Protein AF-A0A1W9J1B6-F1 (afdb_monomer_lite)

pLDDT: mean 80.22, std 18.3, range [39.56, 97.44]

Structure (mmCIF, N/CA/C/O backbone):
data_AF-A0A1W9J1B6-F1
#
_entry.id   AF-A0A1W9J1B6-F1
#
loop_
_atom_site.group_PDB
_atom_site.id
_atom_site.type_symbol
_atom_site.label_atom_id
_atom_site.label_alt_id
_atom_site.label_comp_id
_atom_site.label_asym_id
_atom_site.label_entity_id
_atom_site.label_seq_id
_atom_site.pdbx_PDB_ins_code
_atom_site.Cartn_x
_atom_site.Cartn_y
_atom_site.Cartn_z
_atom_site.occupancy
_atom_site.B_iso_or_equiv
_atom_site.auth_seq_id
_atom_site.auth_comp_id
_atom_site.auth_asym_id
_atom_site.auth_atom_id
_atom_site.pdbx_PDB_model_num
ATOM 1 N N . MET A 1 1 ? -15.858 -7.436 22.622 1.00 47.56 1 MET A N 1
ATOM 2 C CA . MET A 1 1 ? -16.053 -6.522 21.470 1.00 47.56 1 MET A CA 1
ATOM 3 C C . MET A 1 1 ? -14.818 -6.642 20.594 1.00 47.56 1 MET A C 1
ATOM 5 O O . MET A 1 1 ? -13.740 -6.304 21.059 1.00 47.56 1 MET A O 1
ATOM 9 N N . THR A 1 2 ? -14.942 -7.184 19.385 1.00 56.94 2 THR A N 1
ATOM 10 C CA . THR A 1 2 ? -13.836 -7.303 18.423 1.00 56.94 2 THR A CA 1
ATOM 11 C C . THR A 1 2 ? -13.496 -5.910 17.897 1.00 56.94 2 THR A C 1
ATOM 13 O O . THR A 1 2 ? -14.227 -5.354 17.081 1.00 56.94 2 THR A O 1
ATOM 16 N N . GLN A 1 3 ? -12.425 -5.305 18.410 1.00 61.75 3 GLN A N 1
ATOM 17 C CA . GLN A 1 3 ? -11.912 -4.046 17.877 1.00 61.75 3 GLN A CA 1
ATOM 18 C C . GLN A 1 3 ? -11.111 -4.364 16.610 1.00 61.75 3 GLN A C 1
ATOM 20 O O . GLN A 1 3 ? -10.130 -5.111 16.659 1.00 61.75 3 GLN A O 1
ATOM 25 N N . CYS A 1 4 ? -11.579 -3.856 15.472 1.00 74.12 4 CYS A N 1
ATOM 26 C CA . CYS A 1 4 ? -10.855 -3.912 14.209 1.00 74.12 4 CYS A CA 1
ATOM 27 C C . CYS A 1 4 ? -10.021 -2.641 14.081 1.00 74.12 4 CYS A C 1
ATOM 29 O O . CYS A 1 4 ? -10.573 -1.541 14.103 1.00 74.12 4 CYS A O 1
ATOM 31 N N . GLU A 1 5 ? -8.715 -2.795 13.924 1.00 84.88 5 GLU A N 1
ATOM 32 C CA . GLU A 1 5 ? -7.805 -1.706 13.591 1.00 84.88 5 GLU A CA 1
ATOM 33 C C . GLU A 1 5 ? -7.534 -1.732 12.084 1.00 84.88 5 GLU A C 1
ATOM 35 O O . GLU A 1 5 ? -7.408 -2.797 11.475 1.00 84.88 5 GLU A O 1
ATOM 40 N N . VAL A 1 6 ? -7.531 -0.561 11.452 1.00 86.94 6 VAL A N 1
ATOM 41 C CA . VAL A 1 6 ? -7.333 -0.423 10.008 1.00 86.94 6 VAL A CA 1
ATOM 42 C C . VAL A 1 6 ? -6.057 0.363 9.791 1.00 86.94 6 VAL A C 1
ATOM 44 O O . VAL A 1 6 ? -5.985 1.525 10.173 1.00 86.94 6 VAL A O 1
ATOM 47 N N . LEU A 1 7 ? -5.097 -0.277 9.139 1.00 92.44 7 LEU A N 1
ATOM 48 C CA . LEU A 1 7 ? -3.818 0.296 8.755 1.00 92.44 7 LEU A CA 1
ATOM 49 C C . LEU A 1 7 ? -3.686 0.297 7.229 1.00 92.44 7 LEU A C 1
ATOM 51 O O . LEU A 1 7 ? -4.447 -0.358 6.507 1.00 92.44 7 LEU A O 1
ATOM 55 N N . TYR A 1 8 ? -2.701 1.025 6.735 1.00 92.88 8 TYR A N 1
ATOM 56 C CA . TYR A 1 8 ? -2.375 1.157 5.325 1.00 92.88 8 TYR A CA 1
ATOM 57 C C . TYR A 1 8 ? -0.883 0.924 5.128 1.00 92.88 8 TYR A C 1
ATOM 59 O O . TYR A 1 8 ? -0.076 1.418 5.904 1.00 92.88 8 TYR A O 1
ATOM 67 N N . GLU A 1 9 ? -0.503 0.181 4.097 1.00 95.00 9 GLU A N 1
ATOM 68 C CA . GLU A 1 9 ? 0.900 -0.142 3.825 1.00 95.00 9 GLU A CA 1
ATOM 69 C C . GLU A 1 9 ? 1.177 -0.006 2.328 1.00 95.00 9 GLU A C 1
ATOM 71 O O . GLU A 1 9 ? 0.320 -0.317 1.495 1.00 95.00 9 GLU A O 1
ATOM 76 N N . VAL A 1 10 ? 2.363 0.492 1.977 1.00 95.00 10 VAL A N 1
ATOM 77 C CA . VAL A 1 10 ? 2.824 0.516 0.586 1.00 95.00 10 VAL A CA 1
ATOM 78 C C . VAL A 1 10 ? 3.505 -0.812 0.288 1.00 95.00 10 VAL A C 1
ATOM 80 O O . VAL A 1 10 ? 4.445 -1.218 0.971 1.00 95.00 10 VAL A O 1
ATOM 83 N N . CYS A 1 11 ? 3.033 -1.481 -0.756 1.00 94.81 11 CYS A N 1
ATOM 84 C CA . CYS A 1 11 ? 3.643 -2.690 -1.287 1.00 94.81 11 CYS A CA 1
ATOM 85 C C . CYS A 1 11 ? 4.194 -2.413 -2.682 1.00 94.81 11 CYS A C 1
ATOM 87 O O . CYS A 1 11 ? 3.751 -1.492 -3.365 1.00 94.81 11 CYS A O 1
ATOM 89 N N . TYR A 1 12 ? 5.128 -3.238 -3.131 1.00 92.69 12 TYR A N 1
ATOM 90 C CA . TYR A 1 12 ? 5.568 -3.281 -4.522 1.00 92.69 12 TYR A CA 1
ATOM 91 C C . TYR A 1 12 ? 5.470 -4.711 -5.039 1.00 92.69 12 TYR A C 1
ATOM 93 O O . TYR A 1 12 ? 5.450 -5.661 -4.257 1.00 92.69 12 TYR A O 1
ATOM 101 N N . SER A 1 13 ? 5.365 -4.867 -6.358 1.00 89.56 13 SER A N 1
ATOM 102 C CA . SER A 1 13 ? 5.339 -6.192 -6.972 1.00 89.56 13 SER A CA 1
ATOM 103 C C . SER A 1 13 ? 6.661 -6.530 -7.644 1.00 89.56 13 SER A C 1
ATOM 105 O O . SER A 1 13 ? 7.174 -5.718 -8.424 1.00 89.56 13 SER A O 1
ATOM 107 N N . THR A 1 14 ? 7.155 -7.742 -7.400 1.00 84.00 14 THR A N 1
ATOM 108 C CA . THR A 1 14 ? 8.305 -8.339 -8.089 1.00 84.00 14 THR A CA 1
ATOM 109 C C . THR A 1 14 ? 7.860 -9.587 -8.855 1.00 84.00 14 THR A C 1
ATOM 111 O O . THR A 1 14 ? 6.952 -10.292 -8.404 1.00 84.00 14 THR A O 1
ATOM 114 N N . PRO A 1 15 ? 8.462 -9.884 -10.020 1.00 83.19 15 PRO A N 1
ATOM 115 C CA . PRO A 1 15 ? 8.153 -11.100 -10.769 1.00 83.19 15 PRO A CA 1
ATOM 116 C C . PRO A 1 15 ? 8.374 -12.387 -9.962 1.00 83.19 15 PRO A C 1
ATOM 118 O O . PRO A 1 15 ? 7.637 -13.352 -10.142 1.00 83.19 15 PRO A O 1
ATOM 121 N N . GLU A 1 16 ? 9.374 -12.402 -9.079 1.00 84.25 16 GLU A N 1
ATOM 122 C CA . GLU A 1 16 ? 9.794 -13.599 -8.349 1.00 84.25 16 GLU A CA 1
ATOM 123 C C . GLU A 1 16 ? 8.920 -13.914 -7.125 1.00 84.25 16 GLU A C 1
ATOM 125 O O . GLU A 1 16 ? 8.698 -15.088 -6.827 1.00 84.25 16 GLU A O 1
ATOM 130 N N . TYR A 1 17 ? 8.412 -12.894 -6.425 1.00 76.38 17 TYR A N 1
ATOM 131 C CA . TYR A 1 17 ? 7.741 -13.064 -5.124 1.00 76.38 17 TYR A CA 1
ATOM 132 C C . TYR A 1 17 ? 6.308 -12.512 -5.088 1.00 76.38 17 TYR A C 1
ATOM 134 O O . TYR A 1 17 ? 5.619 -12.598 -4.069 1.00 76.38 17 TYR A O 1
ATOM 142 N N . GLY A 1 18 ? 5.814 -11.986 -6.212 1.00 86.19 18 GLY A N 1
ATOM 143 C CA . GLY A 1 18 ? 4.466 -11.445 -6.323 1.00 86.19 18 GLY A CA 1
ATOM 144 C C . GLY A 1 18 ? 4.386 -10.050 -5.721 1.00 86.19 18 GLY A C 1
ATOM 145 O O . GLY A 1 18 ? 4.583 -9.076 -6.436 1.00 86.19 18 GLY A O 1
ATOM 146 N N . TRP A 1 19 ? 4.086 -9.946 -4.428 1.00 87.81 19 TRP A N 1
ATOM 147 C CA . TRP A 1 19 ? 3.924 -8.679 -3.702 1.00 87.81 19 TRP A CA 1
ATOM 148 C C . TRP A 1 19 ? 4.712 -8.672 -2.393 1.00 87.81 19 TRP A C 1
ATOM 150 O O . TRP A 1 19 ? 4.646 -9.620 -1.613 1.00 87.81 19 TRP A O 1
ATOM 160 N N . GLU A 1 20 ? 5.422 -7.580 -2.127 1.00 90.44 20 GLU A N 1
ATOM 161 C CA . GLU A 1 20 ? 6.212 -7.413 -0.911 1.00 90.44 20 GLU A CA 1
ATOM 162 C C . GLU A 1 20 ? 5.863 -6.095 -0.206 1.00 90.44 20 GLU A C 1
ATOM 164 O O . GLU A 1 20 ? 5.750 -5.055 -0.867 1.00 90.44 20 GLU A O 1
ATOM 169 N N . PRO A 1 21 ? 5.669 -6.119 1.127 1.00 91.12 21 PRO A N 1
ATOM 170 C CA . PRO A 1 21 ? 5.483 -4.908 1.913 1.00 91.12 21 PRO A CA 1
ATOM 171 C C . PRO A 1 21 ? 6.787 -4.113 2.031 1.00 91.12 21 PRO A C 1
ATOM 173 O O . PRO A 1 21 ? 7.857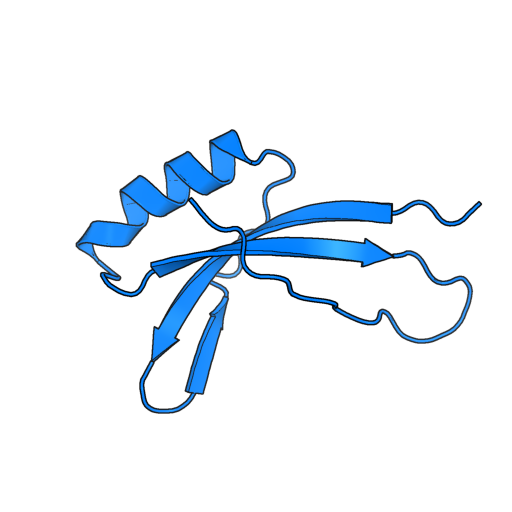 -4.690 2.209 1.00 91.12 21 PRO A O 1
ATOM 176 N N . MET A 1 22 ? 6.694 -2.781 2.029 1.00 88.75 22 MET A N 1
ATOM 177 C CA . MET A 1 22 ? 7.834 -1.916 2.367 1.00 88.75 22 MET A CA 1
ATOM 178 C C . MET A 1 22 ? 8.104 -1.840 3.880 1.00 88.75 22 MET A C 1
ATOM 180 O O . MET A 1 22 ? 9.126 -1.291 4.290 1.00 88.75 22 MET A O 1
ATOM 184 N N . GLY A 1 23 ? 7.223 -2.410 4.712 1.00 83.62 23 GLY A N 1
ATOM 185 C CA . GLY A 1 23 ? 7.423 -2.576 6.153 1.00 83.62 23 GLY A CA 1
ATOM 186 C C . GLY A 1 23 ? 6.953 -1.402 7.013 1.00 83.62 23 GLY A C 1
ATOM 187 O O . GLY A 1 23 ? 7.112 -1.453 8.232 1.00 83.62 23 GLY A O 1
ATOM 188 N N . VAL A 1 24 ? 6.371 -0.361 6.411 1.00 87.81 24 VAL A N 1
ATOM 189 C CA . VAL A 1 24 ? 5.799 0.791 7.122 1.00 87.81 24 VAL A CA 1
ATOM 190 C C . VAL A 1 24 ? 4.277 0.726 7.045 1.00 87.81 24 VAL A C 1
ATOM 192 O O . VAL A 1 24 ? 3.694 0.744 5.960 1.00 87.81 24 VAL A O 1
ATOM 195 N N . MET A 1 25 ? 3.635 0.664 8.212 1.00 93.00 25 MET A N 1
ATOM 196 C CA . MET A 1 25 ? 2.182 0.733 8.351 1.00 93.00 25 MET A CA 1
ATOM 197 C C . MET A 1 25 ? 1.767 2.116 8.858 1.00 93.00 25 MET A C 1
ATOM 199 O O . MET A 1 25 ? 2.328 2.611 9.832 1.00 93.00 25 MET A O 1
ATOM 203 N N . HIS A 1 26 ? 0.756 2.700 8.224 1.00 92.88 26 HIS A N 1
ATOM 204 C CA . HIS A 1 26 ? 0.162 3.989 8.576 1.00 92.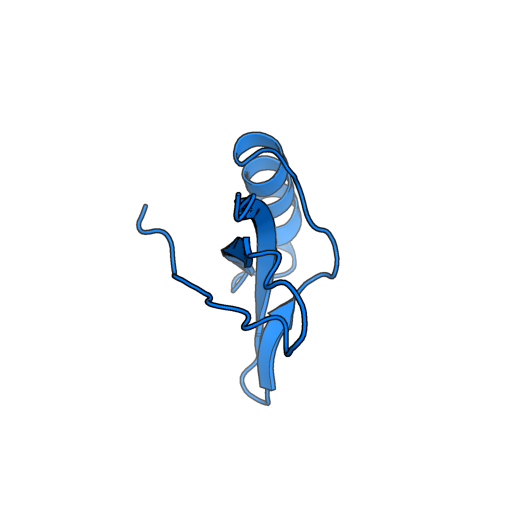88 26 HIS A CA 1
ATOM 205 C C . HIS A 1 26 ? -1.257 3.801 9.085 1.00 92.88 26 HIS A C 1
ATOM 207 O O . HIS A 1 26 ? -2.029 3.031 8.514 1.00 92.88 26 HIS A O 1
ATOM 213 N N . GLU A 1 27 ? -1.643 4.563 10.099 1.00 92.88 27 GLU A N 1
ATOM 214 C CA . GLU A 1 27 ? -3.038 4.622 10.550 1.00 92.88 27 GLU A CA 1
ATOM 215 C C . GLU A 1 27 ? -3.895 5.486 9.608 1.00 92.88 27 GLU A C 1
ATOM 217 O O . GLU A 1 27 ? -5.097 5.258 9.442 1.00 92.88 27 GLU A O 1
ATOM 222 N N . SER A 1 28 ? -3.276 6.457 8.926 1.00 94.44 28 SER A N 1
ATOM 223 C CA . SER A 1 28 ? -3.948 7.352 7.988 1.00 94.44 28 SER A CA 1
ATOM 224 C C . SER A 1 28 ? -3.751 6.932 6.535 1.00 94.44 28 SER A C 1
ATOM 226 O O . SER A 1 28 ? -2.633 6.774 6.041 1.00 94.44 28 SER A O 1
ATOM 228 N N . ARG A 1 29 ? -4.860 6.884 5.787 1.00 94.25 29 ARG A N 1
ATOM 229 C CA . ARG A 1 29 ? -4.824 6.722 4.328 1.00 94.25 29 ARG A CA 1
ATOM 230 C C . ARG A 1 29 ? -4.006 7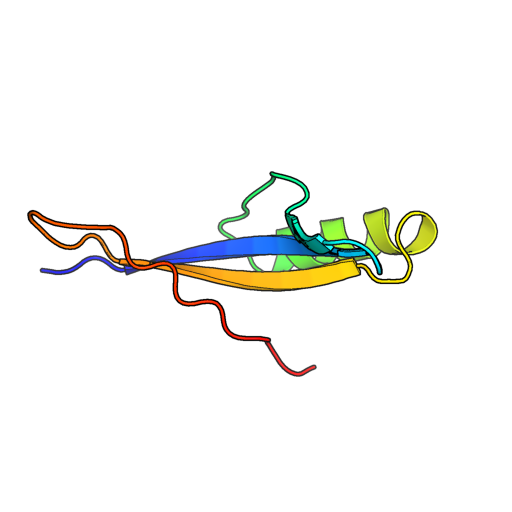.830 3.654 1.00 94.25 29 ARG A C 1
ATOM 232 O O . ARG A 1 29 ? -3.295 7.559 2.694 1.00 94.25 29 ARG A O 1
ATOM 239 N N . ALA A 1 30 ? -4.113 9.067 4.140 1.00 96.31 30 ALA A N 1
ATOM 240 C CA . ALA A 1 30 ? -3.456 10.217 3.522 1.00 96.31 30 ALA A CA 1
ATOM 241 C C . ALA A 1 30 ? -1.925 10.160 3.663 1.00 96.31 30 ALA A C 1
ATOM 243 O O . ALA A 1 30 ? -1.215 10.529 2.728 1.00 96.31 30 ALA A O 1
ATOM 244 N N . GLU A 1 31 ? -1.428 9.669 4.802 1.00 96.50 31 GLU A N 1
ATOM 245 C CA . GLU A 1 31 ? 0.007 9.457 5.042 1.00 96.50 31 GLU A CA 1
ATOM 246 C C . GLU A 1 31 ? 0.549 8.366 4.116 1.00 96.50 31 GLU A C 1
ATOM 248 O O . GLU A 1 31 ? 1.545 8.573 3.423 1.00 96.50 31 GLU A O 1
ATOM 253 N N . ALA A 1 32 ? -0.178 7.256 3.989 1.00 95.81 32 ALA A N 1
ATOM 254 C CA . ALA A 1 32 ? 0.227 6.167 3.111 1.00 95.81 32 ALA A CA 1
ATOM 255 C C . ALA A 1 32 ? 0.171 6.543 1.615 1.00 95.81 32 ALA A C 1
ATOM 257 O O . ALA A 1 32 ? 1.016 6.122 0.825 1.00 95.81 32 ALA A O 1
ATOM 258 N N . GLU A 1 33 ? -0.792 7.374 1.200 1.00 97.44 33 GLU A N 1
ATOM 259 C CA . GLU A 1 33 ? -0.832 7.940 -0.156 1.00 97.44 33 GLU A CA 1
ATOM 260 C C . GLU A 1 33 ? 0.317 8.923 -0.412 1.00 97.44 33 GLU A C 1
ATOM 262 O O . GLU A 1 33 ? 0.804 9.020 -1.543 1.00 97.44 33 GLU A O 1
ATOM 267 N N . HIS A 1 34 ? 0.746 9.671 0.609 1.00 97.19 34 HIS A N 1
ATOM 268 C CA . HIS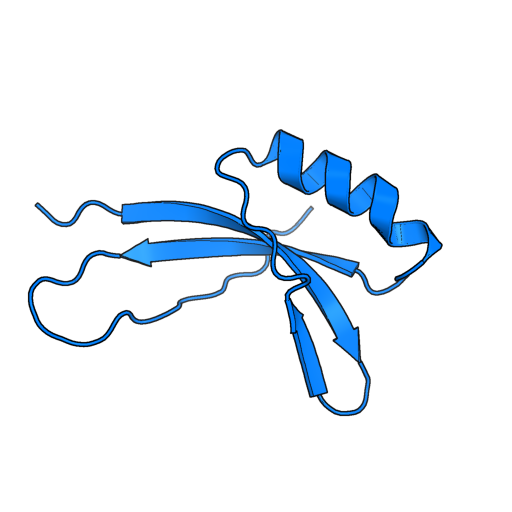 A 1 34 ? 1.928 10.519 0.512 1.00 97.19 34 HIS A CA 1
ATOM 269 C C . HIS A 1 34 ? 3.184 9.674 0.300 1.00 97.19 34 HIS A C 1
ATOM 271 O O . HIS A 1 34 ? 3.878 9.903 -0.689 1.00 97.19 34 HIS A O 1
ATOM 277 N N . GLU A 1 35 ? 3.401 8.638 1.115 1.00 96.19 35 GLU A N 1
ATOM 278 C CA . GLU A 1 35 ? 4.530 7.723 0.925 1.00 96.19 35 GLU A CA 1
ATOM 279 C C . GLU A 1 35 ? 4.492 7.059 -0.459 1.00 96.19 35 GLU A C 1
ATOM 281 O O . GLU A 1 35 ? 5.501 7.036 -1.161 1.00 96.19 35 GLU A O 1
ATOM 286 N N . LEU A 1 36 ? 3.331 6.577 -0.920 1.00 96.81 36 LEU A N 1
ATOM 287 C CA . LEU A 1 36 ? 3.216 5.975 -2.252 1.00 96.81 36 LEU A CA 1
ATOM 288 C C . LEU A 1 36 ? 3.712 6.922 -3.359 1.00 96.81 36 LEU A C 1
ATOM 290 O O . LEU A 1 36 ? 4.398 6.482 -4.287 1.00 96.81 36 LEU A O 1
ATOM 294 N N . ARG A 1 37 ? 3.393 8.221 -3.272 1.00 97.25 37 ARG A N 1
ATOM 295 C CA . ARG A 1 37 ? 3.880 9.223 -4.235 1.00 97.25 37 ARG A CA 1
ATOM 296 C C . ARG A 1 37 ? 5.398 9.378 -4.182 1.00 97.25 37 ARG A C 1
ATOM 298 O O . ARG A 1 37 ? 6.010 9.511 -5.238 1.00 97.25 37 ARG A O 1
ATOM 305 N N . GLU A 1 38 ? 5.996 9.323 -2.996 1.00 96.38 38 GLU A N 1
ATOM 306 C CA . GLU A 1 38 ? 7.452 9.390 -2.822 1.00 96.38 38 GLU A CA 1
ATOM 307 C C . GLU A 1 38 ? 8.166 8.124 -3.316 1.00 96.38 38 GLU A C 1
ATOM 309 O O . GLU A 1 38 ? 9.271 8.203 -3.852 1.00 96.38 38 GLU A O 1
ATOM 314 N N . LYS A 1 39 ? 7.540 6.949 -3.176 1.00 94.06 39 LYS A N 1
ATOM 315 C CA . LYS A 1 39 ? 8.135 5.657 -3.558 1.00 94.06 39 LYS A CA 1
ATOM 316 C C . LYS A 1 39 ? 7.973 5.325 -5.038 1.00 94.06 39 LYS A C 1
ATOM 318 O O . LYS A 1 39 ? 8.850 4.666 -5.597 1.00 94.06 39 LYS A O 1
ATOM 323 N N . LYS A 1 40 ? 6.902 5.787 -5.692 1.00 92.81 40 LYS A N 1
ATOM 324 C CA . LYS A 1 40 ? 6.598 5.481 -7.104 1.00 92.81 40 LYS A CA 1
ATOM 325 C C . LYS A 1 40 ? 7.749 5.708 -8.100 1.00 92.81 40 LYS A C 1
ATOM 327 O O . LYS A 1 40 ? 7.880 4.886 -9.005 1.00 92.81 40 LYS A O 1
ATOM 332 N N . PRO A 1 41 ? 8.580 6.764 -7.987 1.00 95.88 41 PRO A N 1
ATOM 333 C CA . PRO A 1 41 ? 9.724 6.959 -8.882 1.00 95.88 41 PRO A CA 1
ATOM 334 C C . PRO A 1 41 ? 10.780 5.847 -8.799 1.00 95.88 41 PRO A C 1
ATOM 336 O O . PRO A 1 41 ? 11.458 5.580 -9.786 1.00 95.88 41 PRO A O 1
ATOM 339 N N . TYR A 1 42 ? 10.914 5.202 -7.638 1.00 93.69 42 TYR A N 1
ATOM 340 C CA . TYR A 1 42 ? 11.887 4.132 -7.388 1.00 93.69 42 TYR A CA 1
ATOM 341 C C . TYR A 1 42 ? 11.280 2.742 -7.585 1.00 93.69 42 TYR A C 1
ATOM 343 O O . TYR A 1 42 ? 11.961 1.818 -8.021 1.00 93.69 42 TYR A O 1
ATOM 351 N N . TYR A 1 43 ? 9.986 2.614 -7.298 1.00 92.50 43 TYR A N 1
ATOM 352 C CA . TYR A 1 43 ? 9.213 1.385 -7.415 1.00 92.50 43 TYR A CA 1
ATOM 353 C C . TYR A 1 43 ? 7.965 1.669 -8.263 1.00 92.50 43 TYR A C 1
ATOM 355 O O . TYR A 1 43 ? 6.898 1.958 -7.715 1.00 92.50 43 TYR A O 1
ATOM 363 N N . PRO A 1 44 ? 8.058 1.596 -9.606 1.00 92.88 44 PRO A N 1
ATOM 364 C CA . PRO A 1 44 ? 6.937 1.908 -10.500 1.00 92.88 44 PRO A CA 1
ATOM 365 C C . PRO A 1 44 ? 5.712 1.017 -10.274 1.00 92.88 44 PRO A C 1
ATOM 367 O O . PRO A 1 44 ? 4.582 1.419 -10.550 1.00 92.88 44 PRO A O 1
ATOM 370 N N . THR A 1 45 ? 5.950 -0.188 -9.756 1.00 93.81 45 THR A N 1
ATOM 371 C CA . THR A 1 45 ? 4.933 -1.174 -9.399 1.00 93.81 45 THR A CA 1
ATOM 372 C C . THR A 1 45 ? 4.365 -0.982 -7.996 1.00 93.81 45 THR A C 1
ATOM 374 O O . THR A 1 45 ? 3.594 -1.825 -7.552 1.00 93.81 45 THR A O 1
ATOM 377 N N . ALA A 1 46 ? 4.729 0.085 -7.278 1.00 94.81 46 ALA A N 1
ATOM 378 C CA . ALA A 1 46 ? 4.212 0.328 -5.939 1.00 94.81 46 ALA A CA 1
ATOM 379 C C . ALA A 1 46 ? 2.703 0.627 -5.944 1.00 94.81 46 ALA A C 1
ATOM 381 O O . ALA A 1 46 ? 2.191 1.350 -6.807 1.00 94.81 46 ALA A O 1
ATOM 382 N N . PHE A 1 47 ? 2.000 0.098 -4.945 1.00 94.88 47 PHE A N 1
ATOM 383 C CA . PHE A 1 47 ? 0.567 0.272 -4.721 1.00 94.88 47 PHE A CA 1
ATOM 384 C C . PHE A 1 47 ? 0.242 0.288 -3.225 1.00 94.88 47 PHE A C 1
ATOM 386 O O . PHE A 1 47 ? 1.023 -0.169 -2.392 1.00 94.88 47 PHE A O 1
ATOM 393 N N . LEU A 1 48 ? -0.930 0.824 -2.890 1.00 95.12 48 LEU A N 1
ATOM 394 C CA . LEU A 1 48 ? -1.405 0.915 -1.515 1.00 95.12 48 LEU A CA 1
ATOM 395 C C . LEU A 1 48 ? -2.298 -0.279 -1.160 1.00 95.12 48 LEU A C 1
ATOM 397 O O . LEU A 1 48 ? -3.232 -0.595 -1.900 1.00 95.12 48 LEU A O 1
ATOM 401 N N . VAL A 1 49 ? -2.063 -0.897 -0.003 1.00 93.75 49 VAL A N 1
ATOM 402 C CA . VAL A 1 49 ? -2.943 -1.926 0.566 1.00 93.75 49 VAL A CA 1
ATOM 403 C C . VAL A 1 49 ? -3.606 -1.443 1.849 1.00 93.75 49 VAL A C 1
ATOM 405 O O . VAL A 1 49 ? -3.009 -0.720 2.644 1.00 93.75 49 VAL A O 1
ATOM 408 N N . ARG A 1 50 ? -4.852 -1.877 2.069 1.00 91.06 50 ARG A N 1
ATOM 409 C CA . ARG A 1 50 ? -5.565 -1.710 3.339 1.00 91.06 50 ARG A CA 1
ATOM 410 C C . ARG A 1 50 ? -5.396 -2.979 4.172 1.00 91.06 50 ARG A C 1
ATOM 412 O O . ARG A 1 50 ? -5.829 -4.054 3.757 1.00 91.06 50 ARG A O 1
ATOM 419 N N . VAL A 1 51 ? -4.792 -2.844 5.345 1.00 87.69 51 VAL A N 1
ATOM 420 C CA . VAL A 1 51 ? -4.529 -3.928 6.293 1.00 87.69 51 VAL A CA 1
ATOM 421 C C . VAL A 1 51 ? -5.554 -3.843 7.418 1.00 87.69 51 VAL A C 1
ATOM 423 O O . VAL A 1 51 ? -5.558 -2.896 8.197 1.00 87.69 51 VAL A O 1
ATOM 426 N N . VAL A 1 52 ? -6.452 -4.824 7.502 1.00 84.38 52 VAL A N 1
ATOM 427 C CA . VAL A 1 52 ? -7.424 -4.902 8.600 1.00 84.38 52 VAL A CA 1
ATOM 428 C C . VAL A 1 52 ? -6.907 -5.882 9.642 1.00 84.38 52 VAL A C 1
ATOM 430 O O . VAL A 1 52 ? -6.841 -7.086 9.396 1.00 84.38 52 VAL A O 1
ATOM 433 N N . MET A 1 53 ? -6.551 -5.356 10.807 1.00 78.75 53 MET A N 1
ATOM 434 C CA . MET A 1 53 ? -6.125 -6.122 11.967 1.00 78.75 53 MET A CA 1
ATOM 435 C C . MET A 1 53 ? -7.347 -6.386 12.843 1.00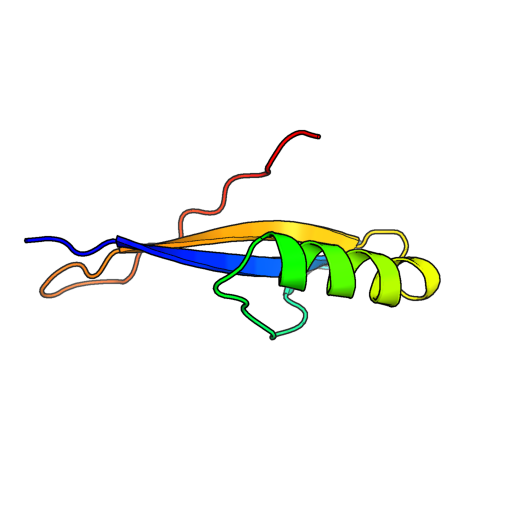 78.75 53 MET A C 1
ATOM 437 O O . MET A 1 53 ? -7.841 -5.511 13.552 1.00 78.75 53 MET A O 1
ATOM 441 N N . THR A 1 54 ? -7.875 -7.603 12.784 1.00 67.31 54 THR A N 1
ATOM 442 C CA . THR A 1 54 ? -8.948 -8.031 13.684 1.00 67.31 54 THR A CA 1
ATOM 443 C C . THR A 1 54 ? -8.333 -8.676 14.920 1.00 67.31 54 THR A C 1
ATOM 445 O O . THR A 1 54 ? -7.670 -9.710 14.807 1.00 67.31 54 THR A O 1
ATOM 448 N N . ARG A 1 55 ? -8.559 -8.106 16.110 1.00 55.09 55 ARG A N 1
ATOM 449 C CA . ARG A 1 55 ? -8.194 -8.765 17.372 1.00 55.09 55 ARG A CA 1
ATOM 450 C C . ARG A 1 55 ? -9.154 -9.931 17.623 1.00 55.09 55 ARG A C 1
ATOM 452 O O . ARG A 1 55 ? -10.178 -9.756 18.275 1.00 55.09 55 ARG A O 1
ATOM 459 N N . CYS A 1 56 ? -8.850 -11.110 17.085 1.00 47.66 56 CYS A N 1
ATOM 460 C CA . CYS A 1 56 ? -9.525 -12.341 17.487 1.00 47.66 56 CYS A CA 1
ATOM 461 C C . CYS A 1 56 ? -9.017 -12.711 18.885 1.00 47.66 56 CYS A C 1
ATOM 463 O O . CYS A 1 56 ? -7.834 -13.017 19.051 1.00 47.66 56 CYS A O 1
ATOM 465 N N . GLU A 1 57 ? -9.887 -12.633 19.896 1.00 39.56 57 GLU A N 1
ATOM 466 C CA . GLU A 1 57 ? -9.639 -13.287 21.183 1.00 39.56 57 GLU A CA 1
ATOM 467 C C . GLU A 1 57 ? -9.281 -14.754 20.896 1.00 39.56 57 GLU A C 1
ATOM 469 O O . GLU A 1 57 ? -10.044 -15.468 20.255 1.00 39.56 57 GLU A O 1
ATOM 474 N N . GLU A 1 58 ? -8.061 -15.145 21.275 1.00 40.84 58 GLU A N 1
ATOM 475 C CA . GLU A 1 58 ? -7.528 -16.511 21.219 1.00 40.84 58 GLU A CA 1
ATOM 476 C C . GLU A 1 58 ? -7.778 -17.298 19.920 1.00 40.84 58 GLU A C 1
ATOM 478 O O . GLU A 1 58 ? -8.532 -18.268 19.901 1.00 40.84 58 GLU A O 1
ATOM 483 N N . LYS A 1 59 ? -7.065 -16.929 18.850 1.00 44.84 59 LYS A N 1
ATOM 484 C CA . LYS A 1 59 ? -6.375 -17.824 17.888 1.00 44.84 59 LYS A CA 1
ATOM 485 C C . LYS A 1 59 ? -6.279 -17.124 16.535 1.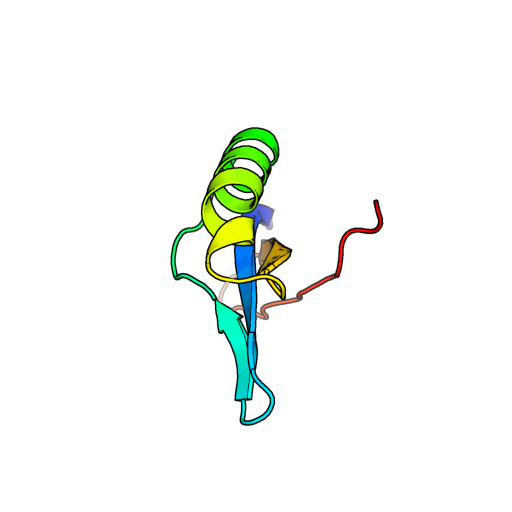00 44.84 59 LYS A C 1
ATOM 487 O O . LYS A 1 59 ? -7.284 -16.856 15.893 1.00 44.84 59 LYS A O 1
ATOM 492 N N . SER A 1 60 ? -5.039 -16.898 16.110 1.00 43.44 60 SER A N 1
ATOM 493 C CA . SER A 1 60 ? -4.646 -16.604 14.729 1.00 43.44 60 SER A CA 1
ATOM 494 C C . SER A 1 60 ? -5.202 -15.306 14.131 1.00 43.44 60 SER A C 1
ATOM 496 O O . SER A 1 60 ? -6.335 -15.217 13.668 1.00 43.44 60 SER A O 1
ATOM 498 N N . THR A 1 61 ? -4.348 -14.287 14.064 1.00 49.31 61 THR A N 1
ATOM 499 C CA . THR A 1 61 ? -4.586 -13.066 13.289 1.00 49.31 61 THR A CA 1
ATOM 500 C C . THR A 1 61 ? -4.711 -13.428 11.804 1.00 49.31 61 THR A C 1
ATOM 502 O O . THR A 1 61 ? -3.718 -13.732 11.144 1.00 49.31 61 THR A O 1
ATOM 505 N N . HIS A 1 62 ? -5.927 -13.433 11.258 1.00 50.47 62 HIS A N 1
ATOM 506 C CA . HIS A 1 62 ? -6.152 -13.663 9.831 1.00 50.47 62 HIS A CA 1
ATOM 507 C C . HIS A 1 62 ? -5.981 -12.346 9.062 1.00 50.47 62 HIS A C 1
ATOM 509 O O . HIS A 1 62 ? -6.865 -11.491 9.082 1.00 50.47 62 HIS A O 1
ATOM 515 N N . ARG A 1 63 ? -4.847 -12.179 8.369 1.00 51.06 63 ARG A N 1
ATOM 516 C CA . ARG A 1 63 ? -4.579 -11.014 7.509 1.00 51.06 63 ARG A CA 1
ATOM 517 C C . ARG A 1 63 ? -5.448 -11.103 6.246 1.00 51.06 63 ARG A C 1
ATOM 519 O O . ARG A 1 63 ? -5.131 -11.861 5.335 1.00 51.06 63 ARG A O 1
ATOM 526 N N . HIS A 1 64 ? -6.546 -10.348 6.191 1.00 58.00 64 HIS A N 1
ATOM 527 C CA . HIS A 1 64 ? -7.327 -10.159 4.963 1.00 58.00 64 HIS A CA 1
ATOM 528 C C . HIS A 1 64 ? -6.844 -8.896 4.247 1.00 58.00 64 HIS A C 1
ATOM 530 O O . HIS A 1 64 ? -6.967 -7.790 4.771 1.00 58.00 64 HIS A O 1
ATOM 536 N N . LEU A 1 65 ? -6.279 -9.076 3.054 1.00 56.19 65 LEU A N 1
ATOM 537 C CA . LEU A 1 65 ? -5.803 -7.995 2.195 1.00 56.19 65 LEU A CA 1
ATOM 538 C C . LEU A 1 65 ? -6.812 -7.784 1.065 1.00 56.19 65 LEU A C 1
ATOM 540 O O . LEU A 1 65 ? -7.159 -8.729 0.358 1.00 56.19 65 LEU A O 1
ATOM 544 N N . GLN A 1 66 ? -7.277 -6.548 0.891 1.00 64.81 66 GLN A N 1
ATOM 545 C CA . GLN A 1 66 ? -8.160 -6.164 -0.210 1.00 64.81 66 GLN A CA 1
ATOM 546 C C . GLN A 1 66 ? -7.555 -4.968 -0.947 1.00 64.81 66 GLN A C 1
ATOM 548 O O . GLN A 1 66 ? -7.162 -3.980 -0.323 1.00 64.81 66 GLN A O 1
ATOM 553 N N . ALA A 1 67 ? -7.480 -5.064 -2.276 1.00 56.69 67 ALA A N 1
ATOM 554 C CA . ALA A 1 67 ? -7.047 -3.960 -3.123 1.00 56.69 67 ALA A CA 1
ATOM 555 C C . ALA A 1 67 ? -8.091 -2.834 -3.093 1.00 56.69 67 ALA A C 1
ATOM 557 O O . ALA A 1 67 ? -9.291 -3.083 -3.235 1.00 56.69 67 ALA A O 1
ATOM 558 N N . VAL A 1 68 ? -7.634 -1.596 -2.909 1.00 63.12 68 VAL A N 1
ATOM 559 C CA . VAL A 1 68 ? -8.485 -0.404 -2.988 1.00 63.12 68 VAL A CA 1
ATOM 560 C C . VAL A 1 68 ? -8.474 0.076 -4.441 1.00 63.12 68 VAL A C 1
ATOM 562 O O . VAL A 1 68 ? -7.406 0.351 -4.981 1.00 63.12 68 VAL A O 1
ATOM 565 N N . GLN A 1 69 ? -9.642 0.142 -5.088 1.00 57.72 69 GLN A N 1
ATOM 566 C CA . GLN A 1 69 ? -9.768 0.744 -6.421 1.00 57.72 69 GLN A CA 1
ATOM 567 C C . GLN A 1 69 ? -9.704 2.275 -6.317 1.00 57.72 69 GLN A C 1
ATOM 569 O O . GLN A 1 69 ? -10.287 2.855 -5.396 1.00 57.72 69 GLN A O 1
ATOM 574 N N . GLY A 1 70 ? -8.961 2.891 -7.239 1.00 48.06 70 GLY A N 1
ATOM 575 C CA . GLY A 1 70 ? -8.885 4.341 -7.443 1.00 48.06 70 GLY A CA 1
ATOM 576 C C . GLY A 1 70 ? -9.836 4.819 -8.526 1.00 48.06 70 GLY A C 1
ATOM 577 O O . GLY A 1 70 ? -10.193 3.989 -9.393 1.00 48.06 70 GLY A O 1
#

Sequence (70 aa):
MTQCEVLYEVCYSTPEYGWEPMGVMHESRAEAEHELREKKPYYPTAFLVRVVMTRCEEKSTHRHLQAVQG

Foldseek 3Di:
DWDKQKWKFKWFQDPVPGIDTPPDIHSDPVVRVVVQVVCCVVGVRIAMWIWIFTPDDDDDGDTDIDGDDD

Radius of gyration: 13.3 Å; chains: 1; bounding box: 28×28×32 Å

Secondary structure (DSSP, 8-state):
--PEEEEEEEEEEETTTEEEEEEEEES-HHHHHHHHHHHTTT-TT-EEEEEEEE--TTS----EEEEPP-